Protein 4O8B (pdb70)

InterPro domains:
  IPR001387 Cro/C1-type, helix-turn-helix domain [PF01381] (6-64)
  IPR001387 Cro/C1-type, helix-turn-helix domain [PS50943] (6-64)
  IPR001387 Cro/C1-type, helix-turn-helix domain [SM00530] (5-64)
  IPR001387 Cro/C1-type, helix-turn-helix domain [cd00093] (3-64)
  IPR010982 Lambda repressor-like, DNA-binding domain superfamily [G3DSA:1.10.260.40] (1-101)
  IPR010982 Lambda repressor-like, DNA-binding domain superfamily [SSF47413] (1-70)

B-factor: mean 28.98, std 8.36, range [9.31, 70.37]

Secondary structure (DSSP, 8-state):
--HHHHHHHHHHHT--HHHHHHTTT--HHHHHHHHHHHHTTSS---HHHHHHHHHHHTS-TTGGG---HHHHHHHHHHHTS-HHHHHHHHHHHHHHHHH--

GO terms:
  GO:0045893 positive regulation of DNA-templated transcription (P, EXP)
  GO:0000976 transcription cis-regulatory region binding (F, IPI)
  GO:0001216 DNA-binding transcription activator activity (F, IPI)
  GO:0032993 protein-DNA complex (C, IPI)
  GO:0045893 positive regulation of DNA-templated transcription (P, IDA)
  GO:0043565 sequence-specific DNA binding (F, IDA)
  GO:2000146 negative regula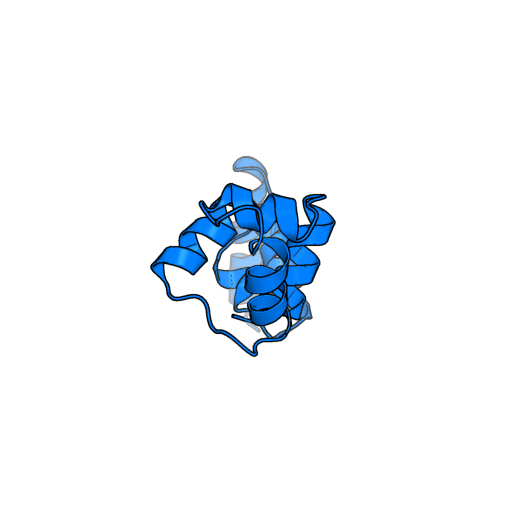tion of cell motility (P, IMP)
  GO:1900192 positive regulation of single-species biofilm formation (P, IMP)

Nearest PDB structures (foldseek):
  4o8b-assembly1_A-2  TM=1.010E+00  e=2.983E-14  Pseudomonas aeruginosa PAO1
  3lfp-assembly1_A  TM=9.368E-01  e=8.409E-08  Citrobacter sp. RFL231
  4jqd-assembly1_A  TM=9.180E-01  e=8.409E-08  Citrobacter sp. RFL231
  3f52-assembly1_A  TM=8.983E-01  e=2.243E-01  Corynebacterium glutamicum
  2ef8-assembly1_B  TM=6.095E-01  e=2.959E-01  Peduovirus P2

Radius of gyration: 16.06 Å; Cα contacts (8 Å, |Δi|>4): 99; chains: 1; bounding box: 22×42×37 Å

CATH classification: 1.10.260.40

Organism: Pseudomonas aeruginosa (strain ATCC 15692 / DSM 22644 / CIP 104116 / JCM 14847 / LMG 12228 / 1C / PRS 101 / PAO1) (NCBI:txid208964)

Solvent-accessible surface area: 6932 Å² total; per-residue (Å²): 27,44,1,91,24,0,78,40,1,29,118,160,43,58,65,53,40,97,87,0,0,72,91,21,75,17,85,107,180,20,0,49,56,100,0,44,45,22,12,126,97,151,87,94,6,95,131,173,23,0,112,57,0,10,139,34,4,152,13,44,53,53,11,0,88,6,76,104,105,157,88,2,76,97,33,19,110,45,46,95,53,64,96,111,123,90,120,92,54,78,161,116,71,110,118,87,98,78,92,147,108

Structure (mmCIF, N/CA/C/O backbone):
data_4O8B
#
_entry.id   4O8B
#
_cell.length_a   62.965
_cell.length_b   43.915
_cell.length_c   35.019
_cell.angle_alpha   90.00
_cell.angle_beta   115.18
_cell.angle_gamma   90.00
#
_symmetry.space_group_name_H-M   'C 1 2 1'
#
loop_
_entity.id
_entity.type
_entity.pdbx_description
1 polymer 'Uncharacterized protein'
2 water water
#
loop_
_atom_site.group_PDB
_atom_site.id
_atom_site.type_symbol
_atom_site.label_atom_id
_atom_site.label_alt_id
_atom_site.label_comp_id
_atom_site.label_asym_id
_atom_site.label_entity_id
_atom_site.label_s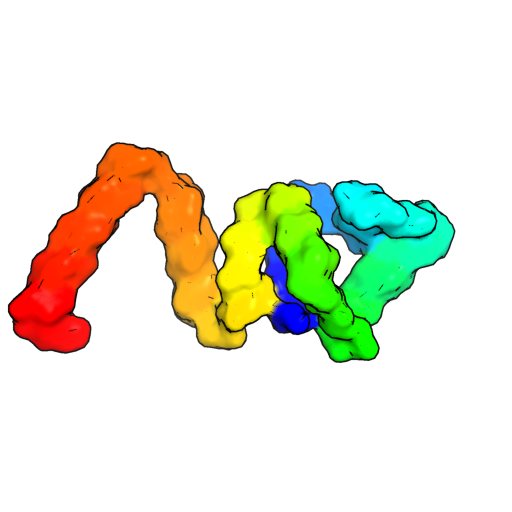eq_id
_atom_site.pdbx_PDB_ins_code
_atom_site.Cartn_x
_atom_site.Cartn_y
_atom_site.Cartn_z
_atom_site.occupancy
_atom_site.B_iso_or_equiv
_atom_site.auth_seq_id
_atom_site.auth_comp_id
_atom_site.auth_asym_id
_atom_site.auth_atom_id
_atom_site.pdbx_PDB_model_num
ATOM 1 N N . MET A 1 1 ? 11.523 -24.289 -13.055 1.00 23.44 1 MET A N 1
ATOM 2 C CA . MET A 1 1 ? 11.602 -23.012 -12.295 1.00 24.60 1 MET A CA 1
ATOM 3 C C . MET A 1 1 ? 13.055 -22.671 -11.976 1.00 24.69 1 MET A C 1
ATOM 4 O O . MET A 1 1 ? 13.832 -23.544 -11.580 1.00 25.84 1 MET A O 1
ATOM 9 N N . LEU A 1 2 ? 13.414 -21.408 -12.157 1.00 23.33 2 LEU A N 1
ATOM 10 C CA . LEU A 1 2 ? 14.771 -20.954 -11.880 1.00 24.29 2 LEU A CA 1
ATOM 11 C C . LEU A 1 2 ? 15.067 -20.999 -10.381 1.00 25.20 2 LEU A C 1
ATOM 12 O O . LEU A 1 2 ? 14.382 -20.342 -9.586 1.00 25.99 2 LEU A O 1
ATOM 17 N N . GLY A 1 3 ? 16.081 -21.769 -10.001 1.00 24.38 3 GLY A N 1
ATOM 18 C CA . GLY A 1 3 ? 16.444 -21.885 -8.600 1.00 23.59 3 GLY A CA 1
ATOM 19 C C . GLY A 1 3 ? 16.755 -20.555 -7.949 1.00 23.04 3 GLY A C 1
ATOM 20 O O . GLY A 1 3 ? 16.200 -20.227 -6.898 1.00 24.65 3 GLY A O 1
ATOM 21 N N . THR A 1 4 ? 17.643 -19.786 -8.563 1.00 22.74 4 THR A N 1
ATOM 22 C CA . THR A 1 4 ? 18.028 -18.481 -8.034 1.00 23.74 4 THR A CA 1
ATOM 23 C C . THR A 1 4 ? 16.806 -17.651 -7.650 1.00 21.83 4 THR A C 1
ATOM 24 O O . THR A 1 4 ? 16.739 -17.104 -6.553 1.00 21.24 4 THR A O 1
ATOM 28 N N . ARG A 1 5 ? 15.845 -17.569 -8.561 1.00 21.74 5 ARG A N 1
ATOM 29 C CA . ARG A 1 5 ? 14.620 -16.801 -8.321 1.00 21.31 5 ARG A CA 1
ATOM 30 C C . ARG A 1 5 ? 13.846 -17.376 -7.142 1.00 20.83 5 ARG A C 1
ATOM 31 O O . ARG A 1 5 ? 13.296 -16.635 -6.330 1.00 19.50 5 ARG A O 1
ATOM 39 N N . LEU A 1 6 ? 13.807 -18.701 -7.051 1.00 21.67 6 LEU A N 1
ATOM 40 C CA . LEU A 1 6 ? 13.104 -19.368 -5.962 1.00 22.90 6 LEU A CA 1
ATOM 41 C C . LEU A 1 6 ? 13.814 -19.099 -4.639 1.00 22.53 6 LEU A C 1
ATOM 42 O O . L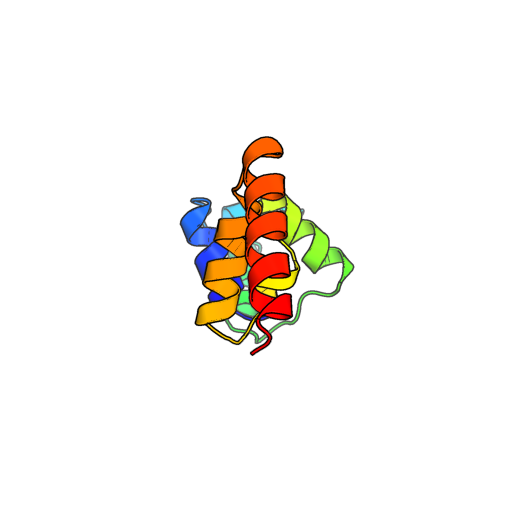EU A 1 6 ? 13.179 -18.843 -3.621 1.00 21.71 6 LEU A O 1
ATOM 47 N N . LYS A 1 7 ? 15.143 -19.153 -4.661 1.00 24.18 7 LYS A N 1
ATOM 48 C CA . LYS A 1 7 ? 15.938 -18.910 -3.468 1.00 24.87 7 LYS A CA 1
ATOM 49 C C . LYS A 1 7 ? 15.849 -17.437 -3.085 1.00 24.64 7 LYS A C 1
ATOM 50 O O . LYS A 1 7 ? 15.665 -17.096 -1.909 1.00 25.49 7 LYS A O 1
ATOM 56 N N . ALA A 1 8 ? 15.978 -16.565 -4.081 1.00 23.09 8 ALA A N 1
ATOM 57 C CA . ALA A 1 8 ? 15.914 -15.123 -3.863 1.00 21.24 8 ALA A CA 1
ATOM 58 C C . ALA A 1 8 ? 14.554 -14.720 -3.310 1.00 20.85 8 ALA A C 1
ATOM 59 O O . ALA A 1 8 ? 14.451 -13.793 -2.509 1.00 21.45 8 ALA A O 1
ATOM 61 N N . ALA A 1 9 ? 13.506 -15.423 -3.746 1.00 20.32 9 ALA A N 1
ATOM 62 C CA . ALA A 1 9 ? 12.151 -15.132 -3.304 1.00 19.06 9 ALA A CA 1
ATOM 63 C C . ALA A 1 9 ? 11.901 -15.669 -1.900 1.00 19.92 9 ALA A C 1
ATOM 64 O O . ALA A 1 9 ? 11.045 -15.151 -1.177 1.00 18.94 9 ALA A O 1
ATOM 66 N N . ARG A 1 10 ? 12.640 -16.710 -1.512 1.00 20.65 10 ARG A N 1
ATOM 67 C CA . ARG A 1 10 ? 12.494 -17.298 -0.192 1.00 21.96 10 ARG A CA 1
ATOM 68 C C . ARG A 1 10 ? 13.241 -16.479 0.845 1.00 23.22 10 ARG A C 1
ATOM 69 O O . ARG A 1 10 ? 12.835 -16.415 2.010 1.00 25.37 10 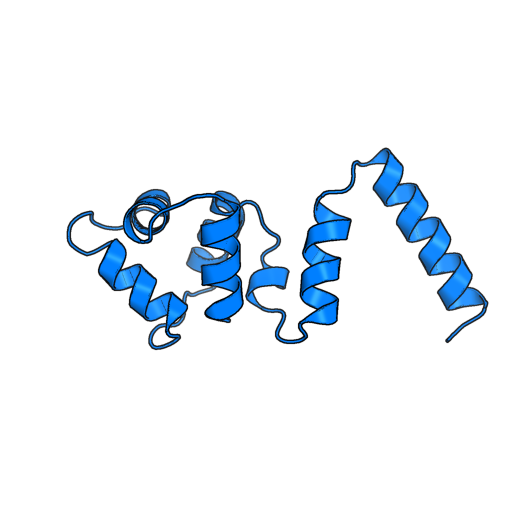ARG A O 1
ATOM 77 N N . ILE A 1 11 ? 14.337 -15.860 0.427 1.00 23.57 11 ILE A N 1
ATOM 78 C CA . ILE A 1 11 ? 15.135 -15.034 1.324 1.00 24.35 11 ILE A CA 1
ATOM 79 C C . ILE A 1 11 ? 14.425 -13.713 1.591 1.00 24.65 11 ILE A C 1
ATOM 80 O O . ILE A 1 11 ? 14.417 -13.217 2.716 1.00 24.23 11 ILE A O 1
ATOM 85 N N . ARG A 1 12 ? 13.827 -13.144 0.543 1.00 25.46 12 ARG A N 1
ATOM 86 C CA . ARG A 1 12 ? 13.114 -11.879 0.673 1.00 24.93 12 ARG A CA 1
ATOM 87 C C . ARG A 1 12 ? 11.913 -12.030 1.596 1.00 24.79 12 ARG A C 1
ATOM 88 O O . ARG A 1 12 ? 11.577 -11.114 2.343 1.00 26.43 12 ARG A O 1
ATOM 96 N N . ALA A 1 13 ? 11.269 -13.188 1.545 1.00 25.84 13 ALA A N 1
ATOM 97 C CA . ALA A 1 13 ? 10.101 -13.457 2.377 1.00 26.86 13 ALA A CA 1
ATOM 98 C C . ALA A 1 13 ? 10.508 -13.869 3.792 1.00 27.44 13 ALA A C 1
ATOM 99 O O . ALA A 1 13 ? 9.689 -13.853 4.711 1.00 27.68 13 ALA A O 1
ATOM 101 N N . GLY A 1 14 ? 11.772 -14.235 3.957 1.00 28.75 14 GLY A N 1
ATOM 102 C CA . GLY A 1 14 ? 12.268 -14.633 5.264 1.00 29.14 14 GLY A CA 1
ATOM 103 C C . GLY A 1 14 ? 11.852 -16.028 5.682 1.00 30.10 14 GLY A C 1
ATOM 104 O O . GLY A 1 14 ? 11.499 -16.256 6.843 1.00 31.92 14 GLY A O 1
ATOM 105 N N . TYR A 1 15 ? 11.887 -16.969 4.744 1.00 28.54 15 TYR A N 1
ATOM 106 C CA . TYR A 1 15 ? 11.518 -18.351 5.042 1.00 27.02 15 TYR A CA 1
ATOM 107 C C . TYR A 1 15 ? 12.718 -19.283 4.945 1.00 25.33 15 TYR A C 1
ATOM 108 O O . TYR A 1 15 ? 13.585 -19.108 4.089 1.00 23.91 15 TYR A O 1
ATOM 117 N N . SER A 1 16 ? 12.758 -20.274 5.827 1.00 25.20 16 SER A N 1
ATOM 118 C CA . SER A 1 16 ? 13.834 -21.256 5.818 1.00 24.72 16 SER A CA 1
ATOM 119 C C . SER A 1 16 ? 13.379 -22.325 4.827 1.00 24.07 16 SER A C 1
ATOM 120 O O . SER A 1 16 ? 12.181 -22.488 4.602 1.00 23.39 16 SER A O 1
ATOM 123 N N . GLN A 1 17 ? 14.324 -23.036 4.224 1.00 24.28 17 GLN A N 1
ATOM 124 C CA . GLN A 1 17 ? 13.974 -24.067 3.253 1.00 24.25 17 GLN A CA 1
ATOM 125 C C . GLN A 1 17 ? 12.886 -25.001 3.769 1.00 24.12 17 GLN A C 1
ATOM 126 O O . GLN A 1 17 ? 12.073 -25.508 2.990 1.00 23.50 17 GLN A O 1
ATOM 132 N N . LYS A 1 18 ? 12.867 -25.227 5.086 1.00 22.56 18 LYS A N 1
ATOM 133 C CA . LYS A 1 18 ? 11.870 -26.096 5.685 1.00 21.77 18 LYS A CA 1
ATOM 134 C C . LYS A 1 18 ? 10.527 -25.383 5.800 1.00 20.85 18 LYS A C 1
ATOM 135 O O . LYS A 1 18 ? 9.485 -25.969 5.518 1.00 20.27 18 LYS A O 1
ATOM 141 N N . GLN A 1 19 ? 10.554 -24.127 6.220 1.00 21.14 19 GLN A N 1
ATOM 142 C CA . GLN A 1 19 ? 9.336 -23.344 6.364 1.00 22.07 19 GLN A CA 1
ATOM 143 C C . GLN A 1 19 ? 8.593 -23.255 5.037 1.00 21.34 19 GLN A C 1
ATOM 144 O O . GLN A 1 19 ? 7.398 -23.562 4.960 1.00 21.53 19 GLN A O 1
ATOM 150 N N . LEU A 1 20 ? 9.293 -22.831 3.992 1.00 20.39 20 LEU A N 1
ATOM 151 C CA . LEU A 1 20 ? 8.678 -22.721 2.670 1.00 20.48 20 LEU A CA 1
ATOM 152 C C . LEU A 1 20 ? 8.162 -24.089 2.246 1.00 21.55 20 LEU A C 1
ATOM 153 O O . LEU A 1 20 ? 7.061 -24.220 1.731 1.00 19.68 20 LEU A O 1
ATOM 158 N N . GLY A 1 21 ? 8.990 -25.116 2.482 1.00 23.11 21 GLY A N 1
ATOM 159 C CA . GLY A 1 21 ? 8.618 -26.462 2.125 1.00 24.98 21 GLY A CA 1
ATOM 160 C C . GLY A 1 21 ? 7.317 -26.913 2.772 1.00 26.22 21 GLY A C 1
ATOM 161 O O . GLY A 1 21 ? 6.458 -27.501 2.108 1.00 25.50 21 GLY A O 1
ATOM 162 N N . MET A 1 22 ? 7.160 -26.640 4.062 1.00 26.89 22 MET A N 1
ATOM 163 C CA . MET A 1 22 ? 5.948 -27.034 4.760 1.00 28.06 22 MET A CA 1
ATOM 164 C C . MET A 1 22 ? 4.766 -26.131 4.424 1.00 27.05 22 MET A C 1
ATOM 165 O O . MET A 1 22 ? 3.621 -26.581 4.395 1.00 26.66 22 MET A O 1
ATOM 170 N N . LEU A 1 23 ? 5.039 -24.857 4.166 1.00 26.04 23 LEU A N 1
ATOM 171 C CA . LEU A 1 23 ? 3.983 -23.916 3.826 1.00 25.10 23 LEU A CA 1
ATOM 172 C C . LEU A 1 23 ? 3.243 -24.330 2.558 1.00 25.53 23 LEU A C 1
ATOM 173 O O . LEU A 1 23 ? 2.200 -23.761 2.223 1.00 24.81 23 LEU A O 1
ATOM 178 N N . VAL A 1 24 ? 3.776 -25.321 1.849 1.00 24.82 24 VAL A N 1
ATOM 179 C CA . VAL A 1 24 ? 3.134 -25.807 0.642 1.00 24.39 24 VAL A CA 1
ATOM 180 C C . VAL A 1 24 ? 2.692 -27.267 0.772 1.00 24.79 24 VAL A C 1
ATOM 181 O O . VAL A 1 24 ? 2.502 -27.956 -0.226 1.00 24.22 24 VAL A O 1
ATOM 185 N N . GLY A 1 25 ? 2.537 -27.723 2.014 1.00 24.59 25 GLY A N 1
ATOM 186 C CA . GLY A 1 25 ? 2.079 -29.078 2.263 1.00 26.11 25 GLY A CA 1
ATOM 187 C C . GLY A 1 25 ? 3.078 -30.224 2.241 1.00 26.88 25 GLY A C 1
ATOM 188 O O . GLY A 1 25 ? 2.673 -31.380 2.101 1.00 27.41 25 GLY A O 1
ATOM 189 N N . MET A 1 26 ? 4.365 -29.930 2.392 1.00 26.76 26 MET A N 1
ATOM 190 C CA . MET A 1 26 ? 5.384 -30.978 2.380 1.00 27.17 26 MET A CA 1
ATOM 191 C C . MET A 1 26 ? 5.547 -31.640 3.743 1.00 28.77 26 MET A C 1
ATOM 192 O O . MET A 1 26 ? 5.209 -31.055 4.771 1.00 28.61 26 MET A O 1
ATOM 197 N N . ASP A 1 27 ? 6.064 -32.865 3.749 1.00 30.66 27 ASP A N 1
ATOM 198 C CA . ASP A 1 27 ? 6.292 -33.591 4.990 1.00 32.48 27 ASP A CA 1
ATOM 199 C C . ASP A 1 27 ? 7.509 -33.001 5.690 1.00 33.38 27 ASP A C 1
ATOM 200 O O . ASP A 1 27 ? 8.586 -32.905 5.108 1.00 33.63 27 ASP A O 1
ATOM 205 N N . GLU A 1 28 ? 7.325 -32.601 6.946 1.00 34.04 28 GLU A N 1
ATOM 206 C CA . GLU A 1 28 ? 8.387 -32.002 7.741 1.00 34.71 28 GLU A CA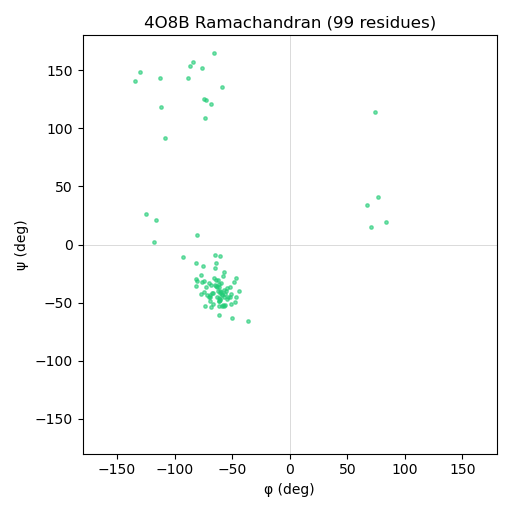 1
ATOM 207 C C . GLU A 1 28 ? 9.774 -32.585 7.485 1.00 33.21 28 GLU A C 1
ATOM 208 O O . GLU A 1 28 ? 10.664 -31.904 6.972 1.00 31.24 28 GLU A O 1
ATOM 214 N N . PHE A 1 29 ? 9.942 -33.857 7.840 1.00 32.54 29 PHE A N 1
ATOM 215 C CA . PHE A 1 29 ? 11.225 -34.550 7.702 1.00 31.15 29 PHE A CA 1
ATOM 216 C C . PHE A 1 29 ? 11.944 -34.386 6.364 1.00 29.90 29 PHE A C 1
ATOM 217 O O . PHE A 1 29 ? 13.169 -34.440 6.314 1.00 30.88 29 PHE A O 1
ATOM 225 N N . SER A 1 30 ? 11.199 -34.186 5.284 1.00 28.57 30 SER A N 1
ATOM 226 C CA . SER A 1 30 ? 11.825 -34.039 3.971 1.00 27.48 30 SER A CA 1
ATOM 227 C C . SER A 1 30 ? 11.589 -32.682 3.314 1.00 26.93 30 SER A C 1
ATOM 228 O O . SER A 1 30 ? 12.040 -32.442 2.189 1.00 27.17 30 SER A O 1
ATOM 231 N N . ALA A 1 31 ? 10.889 -31.793 4.014 1.00 25.50 31 ALA A N 1
ATOM 232 C CA . ALA A 1 31 ? 10.591 -30.462 3.496 1.00 23.26 31 ALA A CA 1
ATOM 233 C C . ALA A 1 31 ? 11.832 -29.749 2.960 1.00 22.59 31 ALA A C 1
ATOM 234 O O . ALA A 1 31 ? 11.922 -29.452 1.767 1.00 21.24 31 ALA A O 1
ATOM 236 N N . SER A 1 32 ? 12.785 -29.482 3.845 1.00 22.26 32 SER A N 1
ATOM 237 C CA . SER A 1 32 ? 14.014 -28.786 3.467 1.00 23.40 32 SER A CA 1
ATOM 238 C C . SER A 1 32 ? 14.776 -29.509 2.360 1.00 23.36 32 SER A C 1
ATOM 239 O O . SER A 1 32 ? 15.509 -28.877 1.589 1.00 23.89 32 SER A O 1
ATOM 242 N N . ALA A 1 33 ? 14.609 -30.827 2.279 1.00 21.93 33 ALA A N 1
ATOM 243 C CA . ALA A 1 33 ? 15.285 -31.614 1.251 1.00 21.83 33 ALA A CA 1
ATOM 244 C C . ALA A 1 33 ? 14.613 -31.364 -0.096 1.00 22.05 33 ALA A C 1
ATOM 245 O O . ALA A 1 33 ? 15.275 -31.025 -1.084 1.00 20.77 33 ALA A O 1
ATOM 247 N N . ARG A 1 34 ? 13.292 -31.536 -0.124 1.00 21.81 34 ARG A N 1
ATOM 248 C CA . ARG A 1 34 ? 12.507 -31.329 -1.341 1.00 23.13 34 ARG A CA 1
ATOM 249 C C . ARG A 1 34 ? 12.783 -29.947 -1.930 1.00 22.24 34 ARG A C 1
ATOM 250 O O . ARG A 1 34 ? 12.974 -29.804 -3.141 1.00 23.11 34 ARG A O 1
ATOM 258 N N . MET A 1 35 ? 12.795 -28.936 -1.073 1.00 21.76 35 MET A N 1
ATOM 259 C CA . MET A 1 35 ? 13.045 -27.561 -1.497 1.00 22.41 35 MET A CA 1
ATOM 260 C C . MET A 1 35 ? 14.422 -27.378 -2.123 1.00 22.24 35 MET A C 1
ATOM 261 O O . MET A 1 35 ? 14.557 -26.745 -3.171 1.00 21.97 35 MET A O 1
ATOM 266 N N . ASN A 1 36 ? 15.445 -27.932 -1.481 1.00 21.76 36 ASN A N 1
ATOM 267 C CA . ASN A 1 36 ? 16.800 -27.803 -1.996 1.00 22.62 36 ASN A CA 1
ATOM 268 C C . ASN A 1 36 ? 16.887 -28.340 -3.416 1.00 22.55 36 ASN A C 1
ATOM 269 O O . AS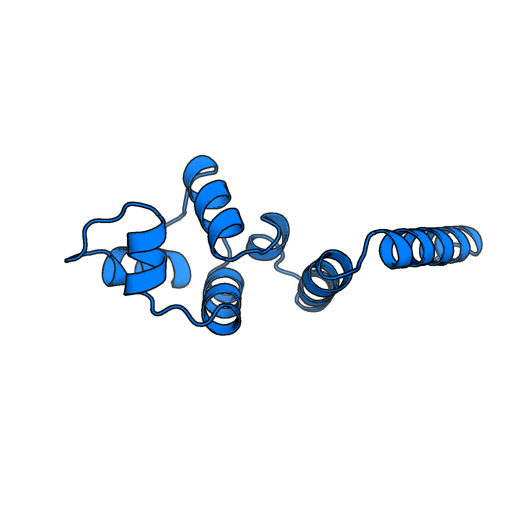N A 1 36 ? 17.569 -27.768 -4.264 1.00 23.24 36 ASN A O 1
ATOM 274 N N . GLN A 1 37 ? 16.191 -29.445 -3.678 1.00 23.25 37 GLN A N 1
ATOM 275 C CA . GLN A 1 37 ? 16.190 -30.032 -5.017 1.00 23.22 37 GLN A CA 1
ATOM 276 C C . GLN A 1 37 ? 15.619 -29.028 -6.015 1.00 24.67 37 GLN A C 1
ATOM 277 O O . GLN A 1 37 ? 16.115 -28.906 -7.134 1.00 25.44 37 GLN A O 1
ATOM 283 N N . TYR A 1 38 ? 14.573 -28.308 -5.606 1.00 24.30 38 TYR A N 1
ATOM 284 C CA . TYR A 1 38 ? 13.957 -27.316 -6.470 1.00 25.40 38 TYR A CA 1
ATOM 285 C C . TYR A 1 38 ? 14.911 -26.151 -6.728 1.00 26.81 38 TYR A C 1
ATOM 286 O O . TYR A 1 38 ? 15.140 -25.761 -7.877 1.00 26.53 38 TYR A O 1
ATOM 295 N N . GLU A 1 39 ? 15.462 -25.598 -5.649 1.00 27.24 39 GLU A N 1
ATOM 296 C CA . GLU A 1 39 ? 16.379 -24.470 -5.750 1.00 28.66 39 GLU A CA 1
ATOM 297 C C . GLU A 1 39 ? 17.673 -24.839 -6.466 1.00 29.53 39 GLU A C 1
ATOM 298 O O . GLU A 1 39 ? 18.392 -23.968 -6.957 1.00 30.17 39 GLU A O 1
ATOM 304 N N . ARG A 1 40 ? 17.968 -26.133 -6.519 1.00 31.55 40 ARG A N 1
ATOM 305 C CA . ARG A 1 40 ? 19.172 -26.610 -7.191 1.00 33.05 40 ARG A CA 1
ATOM 306 C C . ARG A 1 40 ? 18.785 -26.935 -8.628 1.00 32.69 40 ARG A C 1
ATOM 307 O O . ARG A 1 40 ? 19.636 -27.172 -9.480 1.00 32.08 40 ARG A O 1
ATOM 315 N N . GLU A 1 41 ? 17.480 -26.941 -8.872 1.00 33.11 41 GLU A N 1
ATOM 316 C CA . GLU A 1 41 ? 16.921 -27.241 -10.183 1.00 33.72 41 GLU A CA 1
ATOM 317 C C . GLU A 1 41 ? 17.089 -28.711 -10.535 1.00 34.59 41 GLU A C 1
ATOM 318 O O . GLU A 1 41 ? 16.943 -29.109 -11.694 1.00 34.55 41 GLU A O 1
ATOM 324 N N . ARG A 1 42 ? 17.409 -29.518 -9.527 1.00 35.53 42 ARG A N 1
ATOM 325 C CA . ARG A 1 42 ? 17.570 -30.952 -9.696 1.00 36.31 42 ARG A CA 1
ATOM 326 C C . ARG A 1 42 ? 16.169 -31.540 -9.821 1.00 35.71 42 ARG A C 1
ATOM 327 O O . ARG A 1 42 ? 15.988 -32.673 -10.277 1.00 35.92 42 ARG A O 1
ATOM 335 N N . HIS A 1 43 ? 15.187 -30.760 -9.378 1.00 33.82 43 HIS A N 1
ATOM 336 C CA . HIS A 1 43 ? 13.781 -31.136 -9.425 1.00 32.14 43 HIS A CA 1
ATOM 337 C C . HIS A 1 43 ? 12.985 -29.956 -9.960 1.00 31.12 43 HIS A C 1
ATOM 338 O O . HIS A 1 43 ? 13.268 -28.800 -9.623 1.00 30.79 43 HIS A O 1
ATOM 345 N N . SER A 1 44 ? 11.993 -30.240 -10.800 1.00 29.33 44 SER A N 1
ATOM 346 C CA . SER A 1 44 ? 11.177 -29.179 -11.387 1.00 28.38 44 SER A CA 1
ATOM 347 C C . SER A 1 44 ? 9.745 -29.183 -10.874 1.00 27.06 44 SER A C 1
ATOM 348 O O . SER A 1 44 ? 9.005 -30.149 -11.056 1.00 25.30 44 SER A O 1
ATOM 351 N N . PRO A 1 45 ? 9.332 -28.085 -10.216 1.00 27.31 45 PRO A N 1
ATOM 352 C CA . PRO A 1 45 ? 7.968 -27.966 -9.676 1.00 26.68 45 PRO A CA 1
ATOM 353 C C . PRO A 1 45 ? 6.945 -27.768 -10.793 1.00 27.05 45 PRO A C 1
ATOM 354 O O . PRO A 1 45 ? 7.065 -26.845 -11.599 1.00 25.83 45 PRO A O 1
ATOM 358 N N . ASN A 1 46 ? 5.941 -28.647 -10.843 1.00 26.67 46 ASN A N 1
ATOM 359 C CA . ASN A 1 46 ? 4.912 -28.551 -11.867 1.00 26.40 46 ASN A CA 1
ATOM 360 C C . ASN A 1 46 ? 4.087 -27.280 -11.680 1.00 25.93 46 ASN A C 1
ATOM 361 O O . ASN A 1 46 ? 4.140 -26.646 -10.628 1.00 25.58 46 ASN A O 1
ATOM 366 N N . MET A 1 47 ? 3.326 -26.914 -12.705 1.00 26.26 47 MET A N 1
ATOM 367 C CA . MET A 1 47 ? 2.492 -25.717 -12.648 1.00 26.15 47 MET A CA 1
ATOM 368 C C . MET A 1 47 ? 1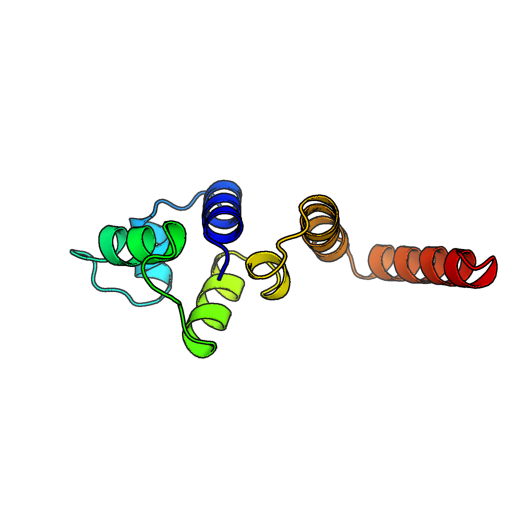.685 -25.581 -11.357 1.00 25.72 47 MET A C 1
ATOM 369 O O . MET A 1 47 ? 1.638 -24.501 -10.766 1.00 25.33 47 MET A O 1
ATOM 374 N N . ARG A 1 48 ? 1.054 -26.663 -10.917 1.00 26.03 48 ARG A N 1
ATOM 375 C CA . ARG A 1 48 ? 0.260 -26.620 -9.683 1.00 25.69 48 ARG A CA 1
ATOM 376 C C . ARG A 1 48 ? 1.133 -26.156 -8.520 1.00 24.49 48 ARG A C 1
ATOM 377 O O . ARG A 1 48 ? 0.786 -25.222 -7.808 1.00 21.35 48 ARG A O 1
ATOM 385 N N . THR A 1 49 ? 2.271 -26.829 -8.336 1.00 23.59 49 THR A N 1
ATOM 386 C CA . THR A 1 49 ? 3.192 -26.500 -7.264 1.00 23.34 49 THR A CA 1
ATOM 387 C C . THR A 1 49 ? 3.753 -25.091 -7.435 1.00 23.49 49 THR A C 1
ATOM 388 O O . THR A 1 49 ? 3.976 -24.373 -6.448 1.00 22.69 49 THR A O 1
ATOM 392 N N . SER A 1 50 ? 3.990 -24.693 -8.677 1.00 22.28 50 SER A N 1
ATOM 393 C CA . SER A 1 50 ? 4.521 -23.364 -8.965 1.00 22.93 50 SER A CA 1
ATOM 394 C C . SER A 1 50 ? 3.568 -22.289 -8.459 1.00 23.47 50 SER A C 1
ATOM 395 O O . SER A 1 50 ? 3.994 -21.280 -7.895 1.00 22.94 50 SER A O 1
ATOM 398 N N . GLU A 1 51 ? 2.270 -22.516 -8.661 1.00 24.13 51 GLU A N 1
ATOM 399 C CA . GLU A 1 51 ? 1.255 -21.563 -8.226 1.00 24.31 51 GLU A CA 1
ATOM 400 C C . GLU A 1 51 ? 1.251 -21.456 -6.702 1.00 22.88 51 GLU A C 1
ATOM 401 O O . GLU A 1 51 ? 1.010 -20.381 -6.153 1.00 21.71 51 GLU A O 1
ATOM 407 N N . GLN A 1 52 ? 1.517 -22.573 -6.029 1.00 21.32 52 GLN A N 1
ATOM 408 C CA . GLN A 1 52 ? 1.541 -22.602 -4.570 1.00 22.12 52 GLN A CA 1
ATOM 409 C C . GLN A 1 52 ? 2.735 -21.815 -4.039 1.00 21.84 52 GLN A C 1
ATOM 410 O O . GLN A 1 52 ? 2.613 -21.050 -3.078 1.00 22.86 52 GLN A O 1
ATOM 416 N N . LEU A 1 53 ? 3.891 -22.014 -4.664 1.00 20.38 53 LEU A N 1
ATOM 417 C CA . LEU A 1 53 ? 5.116 -21.330 -4.269 1.00 19.35 53 LEU A CA 1
ATOM 418 C C . LEU A 1 53 ? 4.992 -19.829 -4.449 1.00 18.12 53 LEU A C 1
ATOM 419 O O . LEU A 1 53 ? 5.383 -19.057 -3.575 1.00 18.58 53 LEU A O 1
ATOM 424 N N . ALA A 1 54 ? 4.449 -19.418 -5.590 1.00 18.15 54 ALA A N 1
ATOM 425 C CA . ALA A 1 54 ? 4.270 -18.004 -5.885 1.00 18.02 54 ALA A CA 1
ATOM 426 C C . ALA A 1 54 ? 3.360 -17.342 -4.860 1.00 18.84 54 ALA A C 1
ATOM 427 O O . ALA A 1 54 ? 3.679 -16.276 -4.330 1.00 20.03 54 ALA A O 1
ATOM 429 N N . MET A 1 55 ? 2.224 -17.975 -4.580 1.00 19.21 55 MET A N 1
ATOM 430 C CA . MET A 1 55 ? 1.266 -17.435 -3.622 1.00 20.58 55 MET A CA 1
ATOM 431 C C . MET A 1 55 ? 1.918 -17.252 -2.257 1.00 20.58 55 MET A C 1
ATOM 432 O O . MET A 1 55 ? 1.851 -16.177 -1.666 1.00 19.22 55 MET A O 1
ATOM 437 N N . VAL A 1 56 ? 2.554 -18.316 -1.760 1.00 20.65 56 VAL A N 1
ATOM 438 C CA . VAL A 1 56 ? 3.217 -18.277 -0.464 1.00 21.74 56 VAL A CA 1
ATOM 439 C C . VAL A 1 56 ? 4.331 -17.241 -0.433 1.00 22.97 56 VAL A C 1
ATOM 440 O O . VAL A 1 56 ? 4.362 -16.380 0.451 1.00 24.25 56 VAL A O 1
ATOM 444 N N . LEU A 1 57 ? 5.245 -17.322 -1.395 1.00 23.31 57 LEU A N 1
ATOM 445 C CA . LEU A 1 57 ? 6.365 -16.385 -1.474 1.00 22.96 57 LEU A CA 1
ATOM 446 C C . LEU A 1 57 ? 5.907 -14.953 -1.726 1.00 21.63 57 LEU A C 1
ATOM 447 O O . LEU A 1 57 ? 6.679 -14.012 -1.541 1.00 20.46 57 LEU A O 1
ATOM 452 N N . GLN A 1 58 ? 4.659 -14.798 -2.156 1.00 21.20 58 GLN A N 1
ATOM 453 C CA . GLN A 1 58 ? 4.109 -13.473 -2.429 1.00 22.73 58 GLN A CA 1
ATOM 454 C C . GLN A 1 58 ? 4.774 -12.790 -3.617 1.00 22.95 58 GLN A C 1
ATOM 455 O O . GLN A 1 58 ? 4.930 -11.564 -3.633 1.00 22.88 58 GLN A O 1
ATOM 461 N N . VAL A 1 59 ? 5.168 -13.578 -4.615 1.00 22.76 59 VAL A N 1
ATOM 462 C CA . VAL A 1 59 ? 5.798 -13.034 -5.813 1.00 20.69 59 VAL A CA 1
ATOM 463 C C . VAL A 1 59 ? 5.117 -13.585 -7.053 1.00 20.97 59 VAL A C 1
ATOM 464 O O . VAL A 1 59 ? 4.614 -14.715 -7.049 1.00 22.63 59 VAL A O 1
ATOM 468 N N . PRO A 1 60 ? 5.076 -12.795 -8.139 1.00 19.34 60 PRO A N 1
ATOM 469 C CA . PRO A 1 60 ? 4.448 -13.242 -9.387 1.00 17.68 60 PRO A CA 1
ATOM 470 C C . PRO A 1 60 ? 5.113 -14.512 -9.904 1.00 16.22 60 PRO A C 1
ATOM 471 O O . PRO A 1 60 ? 6.336 -14.619 -9.905 1.00 15.36 60 PRO A O 1
ATOM 475 N N . MET A 1 61 ? 4.300 -15.466 -10.335 1.00 15.93 61 MET A N 1
ATOM 476 C CA . MET A 1 61 ? 4.826 -16.719 -10.863 1.00 18.27 61 MET A CA 1
ATOM 477 C C . MET A 1 61 ? 5.867 -16.435 -11.935 1.00 18.40 61 MET A C 1
ATOM 478 O O . MET A 1 61 ? 6.871 -17.144 -12.046 1.00 17.46 61 MET A O 1
ATOM 483 N N . ALA A 1 62 ? 5.619 -15.387 -12.722 1.00 18.23 62 ALA A N 1
ATOM 484 C CA . ALA A 1 62 ? 6.526 -15.003 -13.794 1.00 20.36 62 ALA A CA 1
ATOM 485 C C . ALA A 1 62 ? 7.947 -14.76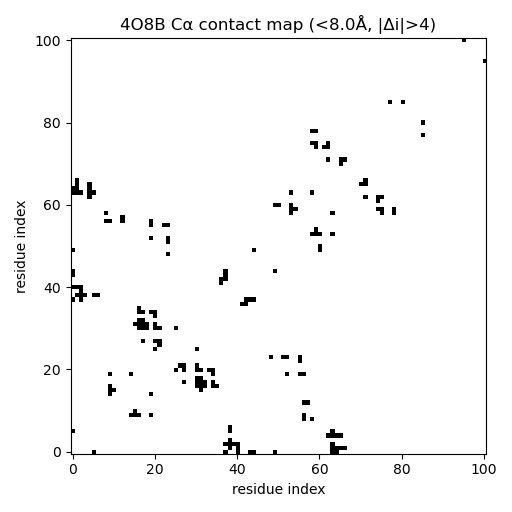6 -13.284 1.00 20.35 62 ALA A C 1
ATOM 486 O O . ALA A 1 62 ? 8.916 -15.137 -13.943 1.00 20.84 62 ALA A O 1
ATOM 488 N N . TYR A 1 63 ? 8.059 -14.146 -12.113 1.00 19.72 63 TYR A N 1
ATOM 489 C CA . TYR A 1 63 ? 9.357 -13.863 -11.522 1.00 20.16 63 TYR A CA 1
ATOM 490 C C . TYR A 1 63 ? 10.203 -15.131 -11.410 1.00 19.84 63 TYR A C 1
ATOM 491 O O . TYR A 1 63 ? 11.385 -15.137 -11.768 1.00 17.32 63 TYR A O 1
ATOM 500 N N . LEU A 1 64 ? 9.587 -16.193 -10.904 1.00 19.19 64 LEU A N 1
ATOM 501 C CA . LEU A 1 64 ? 10.275 -17.473 -10.728 1.00 19.20 64 LEU A CA 1
ATOM 502 C C . LEU A 1 64 ? 10.684 -18.095 -12.059 1.00 18.60 64 LEU A C 1
ATOM 503 O O . LEU A 1 64 ? 11.428 -19.075 -12.094 1.00 18.00 64 LEU A O 1
ATOM 508 N N . TYR A 1 65 ? 10.206 -17.508 -13.152 1.00 19.00 65 TYR A N 1
ATOM 509 C CA . TYR A 1 65 ? 10.521 -17.990 -14.498 1.00 19.91 65 TYR A CA 1
ATOM 510 C C . TYR A 1 65 ? 11.123 -16.871 -15.342 1.00 21.15 65 TYR A C 1
ATOM 511 O O . TYR A 1 65 ? 11.023 -16.888 -16.569 1.00 20.89 65 TYR A O 1
ATOM 520 N N . CYS A 1 66 ? 11.747 -15.902 -14.681 1.00 22.67 66 CYS A N 1
ATOM 521 C CA . CYS A 1 66 ? 12.367 -14.770 -15.367 1.00 23.59 66 CYS A CA 1
ATOM 522 C C . CYS A 1 66 ? 13.889 -14.851 -15.325 1.00 23.45 66 CYS A C 1
ATOM 523 O O . CYS A 1 66 ? 14.517 -14.360 -14.391 1.00 24.33 66 CYS A O 1
ATOM 526 N N . PRO A 1 67 ? 14.503 -15.471 -16.338 1.00 24.19 67 PRO A N 1
ATOM 527 C CA . PRO A 1 67 ? 15.965 -15.603 -16.389 1.00 24.79 67 PRO A CA 1
ATOM 528 C C . PRO A 1 67 ? 16.705 -14.270 -16.536 1.00 24.80 67 PRO A C 1
ATOM 529 O O . PRO A 1 67 ? 17.842 -14.139 -16.087 1.00 22.93 67 PRO A O 1
ATOM 533 N N . GLU A 1 68 ? 16.065 -13.290 -17.171 1.00 25.47 68 GLU A N 1
ATOM 534 C CA . GLU A 1 68 ? 16.681 -11.984 -17.350 1.00 26.72 68 GLU A CA 1
ATOM 535 C C . GLU A 1 68 ? 16.695 -11.235 -16.028 1.00 27.80 68 GLU A C 1
ATOM 536 O O . GLU A 1 68 ? 15.655 -10.801 -15.541 1.00 27.83 68 GLU A O 1
ATOM 542 N N . ASP A 1 69 ? 17.881 -11.080 -15.444 1.00 29.44 69 ASP A N 1
ATOM 543 C CA . ASP A 1 69 ? 18.018 -10.393 -14.155 1.00 30.83 69 ASP A CA 1
ATOM 544 C C . ASP A 1 69 ? 17.358 -9.018 -14.105 1.00 30.35 69 ASP A C 1
ATOM 545 O O . ASP A 1 69 ? 16.677 -8.697 -13.132 1.00 29.43 69 ASP A O 1
ATOM 550 N N . GLU A 1 70 ? 17.552 -8.203 -15.137 1.00 30.65 70 GLU A N 1
ATOM 551 C CA . GLU A 1 70 ? 16.954 -6.869 -15.151 1.00 30.06 70 GLU A CA 1
ATOM 552 C C . GLU A 1 70 ? 15.430 -6.904 -15.116 1.00 27.68 70 GLU A C 1
ATOM 553 O O . GLU A 1 70 ? 14.807 -6.201 -14.323 1.00 26.65 70 GLU A O 1
ATOM 559 N N . LEU A 1 71 ? 14.838 -7.720 -15.979 1.00 25.74 71 LEU A N 1
ATOM 560 C CA . LEU A 1 71 ? 13.384 -7.826 -16.043 1.00 24.89 71 LEU A CA 1
ATOM 561 C C . LEU A 1 71 ? 12.790 -8.322 -14.728 1.00 23.58 71 LEU A C 1
ATOM 562 O O . LEU A 1 71 ? 11.835 -7.738 -14.209 1.00 22.64 71 LEU A O 1
ATOM 567 N N . ALA A 1 72 ? 13.354 -9.398 -14.199 1.00 22.29 72 ALA A N 1
ATOM 568 C CA . ALA A 1 72 ? 12.878 -9.967 -12.939 1.00 22.83 72 ALA A CA 1
ATOM 569 C C . ALA A 1 72 ? 12.783 -8.883 -11.878 1.00 22.66 72 ALA A C 1
ATOM 570 O O . ALA A 1 72 ? 11.742 -8.723 -11.231 1.00 21.66 72 ALA A O 1
ATOM 572 N N . GLU A 1 73 ? 13.870 -8.138 -11.711 1.00 22.06 73 GLU A N 1
ATOM 573 C CA . GLU A 1 73 ? 13.907 -7.065 -10.727 1.00 24.50 73 GLU A CA 1
ATOM 574 C C . GLU A 1 73 ? 12.751 -6.100 -10.959 1.00 24.76 73 GLU A C 1
ATOM 575 O O . GLU A 1 73 ? 12.154 -5.595 -10.013 1.00 24.06 73 GLU A O 1
ATOM 581 N N . LEU A 1 74 ? 12.437 -5.858 -12.233 1.00 25.87 74 LEU A N 1
ATOM 582 C CA . LEU A 1 74 ? 11.351 -4.950 -12.593 1.00 26.80 74 LEU A CA 1
ATOM 583 C C . LEU A 1 74 ? 9.993 -5.586 -12.303 1.00 26.11 74 LEU A C 1
ATOM 584 O O . LEU A 1 74 ? 9.055 -4.903 -11.890 1.00 27.10 74 LEU A O 1
ATOM 589 N N . ILE A 1 75 ? 9.899 -6.894 -12.520 1.00 25.74 75 ILE A N 1
ATOM 590 C CA . ILE A 1 75 ? 8.653 -7.624 -12.292 1.00 26.68 75 ILE A CA 1
ATOM 591 C C . ILE A 1 75 ? 8.248 -7.602 -10.814 1.00 26.97 75 ILE A C 1
ATOM 592 O O . ILE A 1 75 ? 7.058 -7.652 -10.494 1.00 26.29 75 ILE A O 1
ATOM 597 N N . LEU A 1 76 ? 9.234 -7.537 -9.933 1.00 27.37 76 LEU A N 1
ATOM 598 C CA . LEU A 1 76 ? 8.962 -7.499 -8.502 1.00 29.00 76 LEU A CA 1
ATOM 599 C C . LEU A 1 76 ? 8.595 -6.090 -8.073 1.00 28.67 76 LEU A C 1
ATOM 600 O O . LEU A 1 76 ? 7.759 -5.890 -7.192 1.00 28.35 76 LEU A O 1
ATOM 605 N N . LYS A 1 77 ? 9.230 -5.112 -8.709 1.00 28.91 77 LYS A N 1
ATOM 606 C CA . LYS A 1 77 ? 8.974 -3.710 -8.396 1.00 29.47 77 LYS A CA 1
ATOM 607 C C . LYS A 1 77 ? 7.570 -3.292 -8.817 1.00 28.55 77 LYS A C 1
ATOM 608 O O . LYS A 1 77 ? 6.807 -2.765 -8.011 1.00 29.78 77 LYS A O 1
ATOM 614 N N . VAL A 1 78 ? 7.235 -3.529 -10.073 1.00 28.53 78 VAL A N 1
ATOM 615 C CA . VAL A 1 78 ? 5.920 -3.165 -10.591 1.00 28.46 78 VAL A CA 1
ATOM 616 C C . VAL A 1 78 ? 4.809 -3.864 -9.813 1.00 28.71 78 VAL A C 1
ATOM 617 O O . VAL A 1 78 ? 3.720 -3.308 -9.641 1.00 29.41 78 VAL A O 1
ATOM 621 N N . SER A 1 79 ? 5.079 -5.074 -9.341 1.00 29.27 79 SER A N 1
ATOM 622 C CA . SER A 1 79 ? 4.093 -5.835 -8.580 1.00 30.40 79 SER A CA 1
ATOM 623 C C . SER A 1 79 ? 3.861 -5.228 -7.200 1.00 30.31 79 SER A C 1
ATOM 624 O O . SER A 1 79 ? 2.752 -5.288 -6.667 1.00 31.34 79 SER A O 1
ATOM 627 N N . SER A 1 80 ? 4.903 -4.651 -6.628 1.00 30.26 80 SER A N 1
ATOM 628 C CA . SER A 1 80 ? 4.814 -4.028 -5.311 1.00 31.95 80 SER A CA 1
ATOM 629 C C . SER A 1 80 ? 4.204 -2.634 -5.366 1.00 32.56 80 SER A C 1
ATOM 630 O O . SER A 1 80 ? 4.195 -1.915 -4.366 1.00 33.36 80 SER A O 1
ATOM 633 N N . LEU A 1 81 ? 3.693 -2.255 -6.532 1.00 33.00 81 LEU A N 1
ATOM 634 C CA . LEU A 1 81 ? 3.086 -0.943 -6.703 1.00 33.41 81 LEU A CA 1
ATOM 635 C C . LEU A 1 81 ? 1.600 -0.954 -6.358 1.00 34.66 81 LEU A C 1
ATOM 636 O O . LEU A 1 81 ? 0.896 -1.927 -6.625 1.00 35.63 81 LEU A O 1
ATOM 641 N N . THR A 1 82 ? 1.137 0.136 -5.764 1.00 35.44 82 THR A N 1
ATOM 642 C CA . THR A 1 82 ? -0.261 0.272 -5.382 1.00 36.08 82 THR A CA 1
ATOM 643 C C . THR A 1 82 ? -1.090 0.559 -6.630 1.00 35.76 82 THR A C 1
ATOM 644 O O . THR A 1 82 ? -0.590 1.127 -7.598 1.00 35.81 82 THR A O 1
ATOM 648 N N . PRO A 1 83 ? -2.371 0.155 -6.621 1.00 36.00 83 PRO A N 1
ATOM 649 C CA . PRO A 1 83 ? -3.257 0.375 -7.767 1.00 35.90 83 PRO A CA 1
ATOM 650 C C . PRO A 1 83 ? -3.128 1.770 -8.362 1.00 35.29 83 PRO A C 1
ATOM 651 O O . PRO A 1 83 ? -3.132 1.937 -9.577 1.00 35.29 83 PRO A O 1
ATOM 655 N N . GLU A 1 84 ? -3.001 2.773 -7.500 1.00 36.07 84 GLU A N 1
ATOM 656 C CA . GLU A 1 84 ? -2.878 4.147 -7.965 1.00 36.66 84 GLU A CA 1
ATOM 657 C C . GLU A 1 84 ? -1.572 4.378 -8.713 1.00 36.35 84 GLU A C 1
ATOM 658 O O . GLU A 1 84 ? -1.550 5.044 -9.750 1.00 34.82 84 GLU A O 1
ATOM 664 N N . PHE A 1 85 ? -0.470 3.823 -8.192 1.00 36.13 85 PHE A N 1
ATOM 665 C CA . PHE A 1 85 ? 0.827 3.978 -8.842 1.00 35.36 85 PHE A CA 1
ATOM 666 C C . PHE A 1 85 ? 0.940 3.112 -10.086 1.00 35.15 85 PHE A C 1
ATOM 667 O O . PHE A 1 85 ? 1.627 3.468 -11.044 1.00 34.11 85 PHE A O 1
ATOM 675 N N . LYS A 1 86 ? 0.259 1.970 -10.065 1.00 34.59 86 LYS A N 1
ATOM 676 C CA . LYS A 1 86 ? 0.292 1.044 -11.187 1.00 35.07 86 LYS A CA 1
ATOM 677 C C . LYS A 1 86 ? -0.293 1.705 -12.435 1.00 35.23 86 LYS A C 1
ATOM 678 O O . LYS A 1 86 ? 0.105 1.401 -13.559 1.00 35.39 86 LYS A O 1
ATOM 684 N N . LYS A 1 87 ? -1.233 2.621 -12.224 1.00 35.64 87 LYS A N 1
ATOM 685 C CA . LYS A 1 87 ? -1.870 3.341 -13.321 1.00 35.33 87 LYS A CA 1
ATOM 686 C C . LYS A 1 87 ? -0.882 4.334 -13.912 1.00 34.71 87 LYS A C 1
ATOM 687 O O . LYS A 1 87 ? -0.776 4.472 -15.133 1.00 34.61 87 LYS A O 1
ATOM 693 N N . GLU A 1 88 ? -0.163 5.031 -13.036 1.00 34.20 88 GLU A N 1
ATOM 694 C CA . GLU A 1 88 ? 0.834 6.015 -13.459 1.00 33.03 88 GLU A CA 1
ATOM 695 C C . GLU A 1 88 ? 1.927 5.347 -14.280 1.00 31.22 88 GLU A C 1
ATOM 696 O O . GLU A 1 88 ? 2.441 5.924 -15.238 1.00 28.97 88 GLU A O 1
ATOM 702 N N . LEU A 1 89 ? 2.284 4.121 -13.896 1.00 29.79 89 LEU A N 1
ATOM 703 C CA . LEU A 1 89 ? 3.315 3.371 -14.589 1.00 28.83 89 LEU A CA 1
ATOM 704 C C . LEU A 1 89 ? 2.909 3.127 -16.044 1.00 29.31 89 LEU A C 1
ATOM 705 O O . LEU A 1 89 ? 3.596 3.566 -16.969 1.00 27.73 89 LEU A O 1
ATOM 710 N N . THR A 1 90 ? 1.793 2.427 -16.239 1.00 30.28 90 THR A N 1
ATOM 711 C CA . THR A 1 90 ? 1.300 2.132 -17.579 1.00 32.57 90 THR A CA 1
ATOM 712 C C . THR A 1 90 ? 1.213 3.389 -18.431 1.00 32.80 90 THR A C 1
ATOM 713 O O . THR A 1 90 ? 1.586 3.380 -19.608 1.00 33.08 90 THR A O 1
ATOM 717 N N . ARG A 1 91 ? 0.729 4.470 -17.836 1.00 33.59 91 ARG A N 1
ATOM 718 C CA . ARG A 1 91 ? 0.598 5.738 -18.550 1.00 33.85 91 ARG A CA 1
ATOM 719 C C . ARG A 1 91 ? 1.955 6.204 -19.074 1.00 31.22 91 ARG A C 1
ATOM 720 O O . ARG A 1 91 ? 2.063 6.676 -20.203 1.00 31.12 91 ARG A O 1
ATOM 728 N N . PHE A 1 92 ? 2.983 6.065 -18.243 1.00 28.96 92 PHE A N 1
ATOM 729 C CA . PHE A 1 92 ? 4.328 6.475 -18.622 1.00 27.97 92 PHE A CA 1
ATOM 730 C C . PHE A 1 92 ? 4.902 5.551 -19.688 1.00 27.21 92 PHE A C 1
ATOM 731 O O . PHE A 1 92 ? 5.486 6.012 -20.671 1.00 27.80 92 PHE A O 1
ATOM 739 N N . ILE A 1 93 ? 4.737 4.245 -19.490 1.00 25.09 93 ILE A N 1
ATOM 740 C CA . ILE A 1 93 ? 5.249 3.261 -20.441 1.00 23.97 93 ILE A CA 1
ATOM 741 C C . ILE A 1 93 ? 4.618 3.459 -21.819 1.00 24.20 93 ILE A C 1
ATOM 742 O O . ILE A 1 93 ? 5.317 3.465 -22.834 1.00 20.88 93 ILE A O 1
ATOM 747 N N . GLU A 1 94 ? 3.294 3.625 -21.850 1.00 25.86 94 GLU A N 1
ATOM 748 C CA . GLU A 1 94 ? 2.591 3.842 -23.102 1.00 27.66 94 GLU A CA 1
ATOM 749 C C . GLU A 1 94 ? 3.151 5.049 -23.835 1.00 27.96 94 GLU A C 1
ATOM 750 O O . GLU A 1 94 ? 3.351 5.017 -25.051 1.00 29.10 94 GLU A O 1
ATOM 756 N N . GLN A 1 95 ? 3.413 6.117 -23.088 1.00 27.78 95 GLN A N 1
ATOM 757 C CA . GLN A 1 95 ? 3.955 7.342 -23.669 1.00 28.44 95 GLN A CA 1
ATOM 758 C C . GLN A 1 95 ? 5.294 7.063 -24.335 1.00 28.59 95 GLN A C 1
ATOM 759 O O . GLN A 1 95 ? 5.580 7.580 -25.416 1.00 28.92 95 GLN A O 1
ATOM 765 N N . LEU A 1 96 ? 6.117 6.246 -23.681 1.00 29.44 96 LEU A N 1
ATOM 766 C CA . LEU A 1 96 ? 7.434 5.902 -24.219 1.00 30.58 96 LEU A CA 1
ATOM 767 C C . LEU A 1 96 ? 7.302 5.023 -25.454 1.00 30.75 96 LEU A C 1
ATOM 768 O O . LEU A 1 96 ? 7.923 5.290 -26.478 1.00 30.64 96 LEU A O 1
ATOM 773 N N . LEU A 1 97 ? 6.488 3.965 -25.354 1.00 31.79 97 LEU A N 1
ATOM 774 C CA . LEU A 1 97 ? 6.283 3.072 -26.488 1.00 33.73 97 LEU A CA 1
ATOM 775 C C . LEU A 1 97 ? 5.770 3.875 -27.675 1.00 35.56 97 LEU A C 1
ATOM 776 O O . LEU A 1 97 ? 5.924 3.471 -28.824 1.00 36.16 97 LEU A O 1
ATOM 781 N N . ALA A 1 98 ? 5.151 5.023 -27.378 1.00 37.02 98 ALA A N 1
ATOM 782 C CA . ALA A 1 98 ? 4.606 5.896 -28.413 1.00 38.19 98 ALA A CA 1
ATOM 783 C C . ALA A 1 98 ? 5.685 6.789 -29.033 1.00 38.93 98 ALA A C 1
ATOM 784 O O . ALA A 1 98 ? 5.560 7.184 -30.191 1.00 38.87 98 ALA A O 1
ATOM 786 N N . ALA A 1 99 ? 6.712 7.131 -28.255 1.00 39.81 99 ALA A N 1
ATOM 787 C CA . ALA A 1 99 ? 7.820 7.927 -28.785 1.00 42.96 99 ALA A CA 1
ATOM 788 C C . ALA A 1 99 ? 8.370 6.858 -29.698 1.00 44.88 99 ALA A C 1
ATOM 789 O O . ALA A 1 99 ? 8.857 7.100 -30.817 1.00 45.64 99 ALA A O 1
ATOM 791 N N . GLN A 1 100 ? 8.218 5.670 -29.132 1.00 47.40 100 GLN A N 1
ATOM 792 C CA . GLN A 1 100 ? 8.553 4.369 -29.684 1.00 48.77 100 GLN A CA 1
ATOM 793 C C . GLN A 1 100 ? 10.014 3.986 -29.759 1.00 49.41 100 GLN A C 1
ATOM 794 O O . GLN A 1 100 ? 10.803 4.590 -30.479 1.00 50.51 100 GLN A O 1
ATOM 800 N N . GLY A 1 101 ? 10.364 2.960 -28.976 1.00 48.81 101 GLY A N 1
ATOM 801 C CA . GLY A 1 101 ? 11.738 2.488 -28.943 1.00 47.74 101 GLY A CA 1
ATOM 802 C C . GLY A 1 101 ? 12.008 1.652 -27.709 1.00 47.06 101 GLY A C 1
ATOM 803 O O . GLY A 1 101 ? 11.138 1.508 -26.839 1.00 46.07 101 GLY A O 1
#

Sequence (101 aa):
MLGTRLKAARIRAGYSQKQLGMLVGMDEFSASARMNQYERERHSPNMRTSEQLAMVLQVPMAYLYCPEDELAELILKVSSLTPEFKKELTRFIEQLLAAQG

Foldseek 3Di:
DALVLLVVLCVVLPHQQQRLQVQQPHDNVCSSVVSVCVSVVVDPDDPVSLVSSCVVSVADSVLSVDPPPVVSVVRRVLSPDDPVVVVVVVVVVVVDCVVND